Protein AF-A0A366EFN8-F1 (afdb_monomer_lite)

Structure (mmCIF, N/CA/C/O backbone):
data_AF-A0A366EFN8-F1
#
_entry.id   AF-A0A366EFN8-F1
#
loop_
_atom_site.group_PDB
_atom_site.id
_atom_site.type_symbol
_atom_site.label_atom_id
_atom_site.label_alt_id
_atom_site.label_comp_id
_atom_site.label_asym_id
_atom_site.label_entity_id
_atom_site.label_seq_id
_atom_site.pdbx_PDB_ins_code
_atom_site.Cartn_x
_atom_site.Cartn_y
_atom_site.Cartn_z
_atom_site.occupancy
_atom_site.B_iso_or_equiv
_atom_site.auth_seq_id
_atom_site.auth_comp_id
_atom_site.auth_asym_id
_atom_site.auth_atom_id
_atom_site.pdbx_PDB_model_num
ATOM 1 N N . MET A 1 1 ? -1.906 -10.659 12.992 1.00 88.31 1 MET A N 1
ATOM 2 C CA . MET A 1 1 ? -1.347 -10.359 11.653 1.00 88.31 1 MET A CA 1
ATOM 3 C C . MET A 1 1 ? 0.123 -10.737 11.680 1.00 88.31 1 MET A C 1
ATOM 5 O O . MET A 1 1 ? 0.666 -10.847 12.771 1.00 88.31 1 MET A O 1
ATOM 9 N N . LYS A 1 2 ? 0.763 -10.986 10.532 1.00 94.44 2 LYS A N 1
ATOM 10 C CA . LYS A 1 2 ? 2.218 -11.217 10.518 1.00 94.44 2 LYS A CA 1
ATOM 11 C C . LYS A 1 2 ? 2.972 -9.902 10.760 1.00 94.44 2 LYS A C 1
ATOM 13 O O . LYS A 1 2 ? 2.414 -8.826 10.528 1.00 94.44 2 LYS A O 1
ATOM 18 N N . LYS A 1 3 ? 4.244 -9.987 11.146 1.00 95.81 3 LYS A N 1
ATOM 19 C CA . LYS A 1 3 ? 5.155 -8.842 11.127 1.00 95.81 3 LYS A CA 1
ATOM 20 C C . LYS A 1 3 ? 5.642 -8.585 9.704 1.00 95.81 3 LYS A C 1
ATOM 22 O O . LYS A 1 3 ? 5.979 -9.523 8.983 1.00 95.81 3 LYS A O 1
ATOM 27 N N . THR A 1 4 ? 5.676 -7.324 9.286 1.00 96.25 4 THR A N 1
ATOM 28 C CA . THR A 1 4 ? 6.091 -6.950 7.926 1.00 96.25 4 THR A CA 1
ATOM 29 C C . THR A 1 4 ? 7.503 -7.429 7.608 1.00 96.25 4 THR A C 1
ATOM 31 O O . THR A 1 4 ? 7.725 -7.943 6.514 1.00 96.25 4 THR A O 1
ATOM 34 N N . ASP A 1 5 ? 8.434 -7.325 8.557 1.00 95.19 5 ASP A N 1
ATOM 35 C CA . ASP A 1 5 ? 9.818 -7.769 8.360 1.00 95.19 5 ASP A CA 1
ATOM 36 C C . ASP A 1 5 ? 9.901 -9.270 8.058 1.00 95.19 5 ASP A C 1
ATOM 38 O O . ASP A 1 5 ? 10.636 -9.671 7.154 1.00 95.19 5 ASP A O 1
ATOM 42 N N . ASP A 1 6 ? 9.089 -10.082 8.738 1.00 95.75 6 ASP A N 1
ATOM 43 C CA . ASP A 1 6 ? 9.030 -11.527 8.513 1.00 95.75 6 ASP A CA 1
ATOM 44 C C . ASP A 1 6 ? 8.463 -11.841 7.127 1.00 95.75 6 ASP A C 1
ATOM 46 O O . ASP A 1 6 ? 9.029 -12.649 6.396 1.00 95.75 6 ASP A O 1
ATOM 50 N N . VAL A 1 7 ? 7.393 -11.153 6.709 1.00 95.94 7 VAL A N 1
ATOM 51 C CA . VAL A 1 7 ? 6.821 -11.328 5.362 1.00 95.94 7 VAL A CA 1
ATOM 52 C C . VAL A 1 7 ? 7.810 -10.909 4.275 1.00 95.94 7 VAL A C 1
ATOM 54 O O . VAL A 1 7 ? 7.938 -11.591 3.261 1.00 95.94 7 VAL A O 1
ATOM 57 N N . ILE A 1 8 ? 8.551 -9.817 4.479 1.00 94.25 8 ILE A N 1
ATOM 58 C CA . ILE A 1 8 ? 9.603 -9.389 3.549 1.00 94.25 8 ILE A CA 1
ATOM 59 C C . ILE A 1 8 ? 10.741 -10.418 3.507 1.00 94.25 8 ILE A C 1
ATOM 61 O O . ILE A 1 8 ? 11.272 -10.689 2.428 1.00 94.25 8 ILE A O 1
ATOM 65 N N . ALA A 1 9 ? 11.130 -10.995 4.645 1.00 94.38 9 ALA A N 1
ATOM 66 C CA . ALA A 1 9 ? 12.162 -12.025 4.705 1.00 94.38 9 ALA A CA 1
ATOM 67 C C . ALA A 1 9 ? 11.720 -13.319 4.003 1.00 94.38 9 ALA A C 1
ATOM 69 O O . ALA A 1 9 ? 12.468 -13.839 3.175 1.00 94.38 9 ALA A O 1
ATOM 70 N N . GLU A 1 10 ? 10.495 -13.790 4.264 1.00 94.69 10 GLU A N 1
ATOM 71 C CA . GLU A 1 10 ? 9.867 -14.922 3.568 1.00 94.69 10 GLU A CA 1
ATOM 72 C C . GLU A 1 10 ? 9.846 -14.683 2.051 1.00 94.69 10 GLU A C 1
ATOM 74 O O . GLU A 1 10 ? 10.276 -15.537 1.275 1.00 94.69 10 GLU A O 1
ATOM 79 N N . PHE A 1 11 ? 9.412 -13.493 1.627 1.00 92.75 11 PHE A N 1
ATOM 80 C CA . PHE A 1 11 ? 9.372 -13.098 0.222 1.00 92.75 11 PHE A CA 1
ATOM 81 C C . PHE A 1 11 ? 10.756 -13.145 -0.437 1.00 92.75 11 PHE A C 1
ATOM 83 O O . PHE A 1 11 ? 10.914 -13.729 -1.509 1.00 92.75 11 PHE A O 1
ATOM 90 N N . LYS A 1 12 ? 11.772 -12.563 0.211 1.00 91.06 12 LYS A N 1
ATOM 91 C CA . LYS A 1 12 ? 13.157 -12.565 -0.287 1.00 91.06 12 LYS A CA 1
ATOM 92 C C . LYS A 1 12 ? 13.758 -13.968 -0.336 1.00 91.06 12 LYS A C 1
ATOM 94 O O . LYS A 1 12 ? 14.573 -14.239 -1.206 1.00 91.06 12 LYS A O 1
ATOM 99 N N . ALA A 1 13 ? 13.379 -14.855 0.581 1.00 92.62 13 ALA A N 1
ATOM 100 C CA . ALA A 1 13 ? 13.853 -16.236 0.591 1.00 92.62 13 ALA A CA 1
ATOM 101 C C . ALA A 1 13 ? 13.194 -17.106 -0.496 1.00 92.62 13 ALA A C 1
ATOM 103 O O . ALA A 1 13 ? 13.758 -18.125 -0.890 1.00 92.62 13 ALA A O 1
ATOM 104 N N . ALA A 1 14 ? 12.014 -16.717 -0.988 1.00 91.00 14 ALA A N 1
ATOM 105 C CA . ALA A 1 14 ? 11.249 -17.487 -1.966 1.00 91.00 14 ALA A CA 1
ATOM 106 C C . ALA A 1 14 ? 11.759 -17.357 -3.414 1.00 91.00 14 ALA A C 1
ATOM 108 O O . ALA A 1 14 ? 11.362 -18.146 -4.271 1.00 91.00 14 ALA A O 1
ATOM 109 N N . THR A 1 15 ?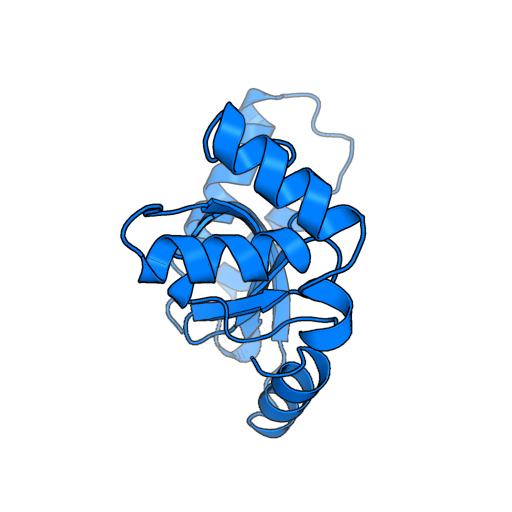 12.613 -16.375 -3.718 1.00 87.00 15 THR A N 1
ATOM 110 C CA . THR A 1 15 ? 13.105 -16.130 -5.081 1.00 87.00 15 THR A CA 1
ATOM 111 C C . THR A 1 15 ? 14.464 -15.433 -5.094 1.00 87.00 15 THR A C 1
ATOM 113 O O . THR A 1 15 ? 14.766 -14.619 -4.229 1.00 87.00 15 THR A O 1
ATOM 116 N N . ASN A 1 16 ? 15.273 -15.729 -6.115 1.00 88.06 16 ASN A N 1
ATOM 117 C CA . ASN A 1 16 ? 16.535 -15.033 -6.399 1.00 88.06 16 ASN A CA 1
ATOM 118 C C . ASN A 1 16 ? 16.383 -13.958 -7.492 1.00 88.06 16 ASN A C 1
ATOM 120 O O . ASN A 1 16 ? 17.379 -13.390 -7.942 1.00 88.06 16 ASN A O 1
ATOM 124 N N . GLU A 1 17 ? 15.162 -13.722 -7.972 1.00 90.44 17 GLU A N 1
ATOM 125 C CA . GLU A 1 17 ? 14.888 -12.737 -9.017 1.00 90.44 17 GLU A CA 1
ATOM 126 C C . GLU A 1 17 ? 15.101 -11.315 -8.509 1.00 90.44 17 GLU A C 1
ATOM 128 O O . GLU A 1 17 ? 14.767 -10.970 -7.372 1.00 90.44 17 GLU A O 1
ATOM 133 N N . LYS A 1 18 ? 15.616 -10.452 -9.384 1.00 92.00 18 LYS A N 1
ATOM 134 C CA . LYS A 1 18 ? 15.745 -9.034 -9.074 1.00 92.00 18 LYS A CA 1
ATOM 135 C C . LYS A 1 18 ? 14.364 -8.400 -9.015 1.00 92.00 18 LYS A C 1
ATOM 137 O O . LYS A 1 18 ? 13.549 -8.547 -9.929 1.00 92.00 18 LYS A O 1
ATOM 142 N N . CYS A 1 19 ? 14.123 -7.654 -7.946 1.00 93.12 19 CYS A N 1
ATOM 143 C CA . CYS A 1 19 ? 12.917 -6.866 -7.778 1.00 93.12 19 CYS A CA 1
ATOM 144 C C . CYS A 1 19 ? 13.246 -5.418 -7.426 1.00 93.12 19 CYS A C 1
ATOM 146 O O . CYS A 1 19 ? 14.277 -5.125 -6.819 1.00 93.12 19 CYS A O 1
ATOM 148 N N . THR A 1 20 ? 12.326 -4.526 -7.765 1.00 92.94 20 THR A N 1
ATOM 149 C CA . THR A 1 20 ? 12.325 -3.136 -7.308 1.00 92.94 20 THR A CA 1
ATOM 150 C C . THR A 1 20 ? 10.921 -2.748 -6.853 1.00 92.94 20 THR A C 1
ATOM 152 O O . THR A 1 20 ? 9.959 -3.489 -7.077 1.00 92.94 20 THR A O 1
ATOM 155 N N . THR A 1 21 ? 10.804 -1.603 -6.194 1.00 93.88 21 THR A N 1
ATOM 156 C CA . THR A 1 21 ? 9.526 -1.019 -5.786 1.00 93.88 21 THR A CA 1
ATOM 157 C C . THR A 1 21 ? 9.240 0.223 -6.607 1.00 93.88 21 THR A C 1
ATOM 159 O O . THR A 1 21 ? 10.107 1.084 -6.718 1.00 93.88 21 THR A O 1
ATOM 162 N N . TYR A 1 22 ? 8.019 0.334 -7.114 1.00 94.06 22 TYR A N 1
ATOM 163 C CA . TYR A 1 22 ? 7.509 1.544 -7.754 1.00 94.06 22 TYR A CA 1
ATOM 164 C C . TYR A 1 22 ? 6.365 2.115 -6.921 1.00 94.06 22 TYR A C 1
ATOM 166 O O . TYR A 1 22 ? 5.541 1.355 -6.410 1.00 94.06 22 TYR A O 1
ATOM 174 N N . ASP A 1 23 ? 6.289 3.434 -6.787 1.00 92.81 23 ASP A N 1
ATOM 175 C CA . ASP A 1 23 ? 5.114 4.075 -6.196 1.00 92.81 23 ASP A CA 1
ATOM 176 C C . ASP A 1 23 ? 3.912 3.906 -7.156 1.00 92.81 23 ASP A C 1
ATOM 178 O O . ASP A 1 23 ? 3.992 4.191 -8.345 1.00 92.81 23 ASP A O 1
ATOM 182 N N . LEU A 1 24 ? 2.797 3.359 -6.684 1.00 92.62 24 LEU A N 1
ATOM 183 C CA . LEU A 1 24 ? 1.560 3.204 -7.457 1.00 92.62 24 LEU A CA 1
ATOM 184 C C . LEU A 1 24 ? 0.606 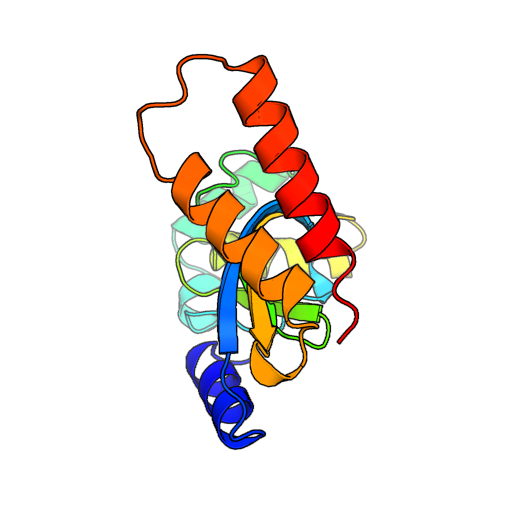4.389 -7.235 1.00 92.62 24 LEU A C 1
ATOM 186 O O . LEU A 1 24 ? -0.380 4.540 -7.962 1.00 92.62 24 LEU A O 1
ATOM 190 N N . GLY A 1 25 ? 0.925 5.235 -6.256 1.00 92.44 25 GLY A N 1
ATOM 191 C CA . GLY A 1 25 ? 0.153 6.365 -5.787 1.00 92.44 25 GLY A CA 1
ATOM 192 C C . GLY A 1 25 ? -0.921 5.976 -4.775 1.00 92.44 25 GLY A C 1
ATOM 193 O O . GLY A 1 25 ? -0.965 4.870 -4.224 1.00 92.44 25 GLY A O 1
ATOM 194 N N . ILE A 1 26 ? -1.835 6.921 -4.547 1.00 94.38 26 ILE A N 1
ATOM 195 C CA . ILE A 1 26 ? -2.992 6.717 -3.680 1.00 94.38 26 ILE A CA 1
ATOM 196 C C . ILE A 1 26 ? -4.057 5.935 -4.442 1.00 94.38 26 ILE A C 1
ATOM 198 O O . ILE A 1 26 ? -4.702 6.471 -5.344 1.00 94.38 26 ILE A O 1
ATOM 202 N N . ILE A 1 27 ? -4.296 4.695 -4.027 1.00 94.81 27 ILE A N 1
ATOM 203 C CA . ILE A 1 27 ? -5.320 3.832 -4.623 1.00 94.81 27 ILE A CA 1
ATOM 204 C C . ILE A 1 27 ? -6.309 3.331 -3.573 1.00 94.81 27 ILE A C 1
ATOM 206 O O . ILE A 1 27 ? -6.039 3.355 -2.369 1.00 94.81 27 ILE A O 1
ATOM 210 N N . GLN A 1 28 ? -7.473 2.875 -4.036 1.00 96.75 28 GLN A N 1
ATOM 211 C CA . GLN A 1 28 ? -8.412 2.134 -3.200 1.00 96.75 28 GLN A CA 1
ATOM 212 C C . GLN A 1 28 ? -7.927 0.692 -3.042 1.00 96.75 28 GLN A C 1
ATOM 214 O O . GLN A 1 28 ? -7.603 0.029 -4.026 1.00 96.75 28 GLN A O 1
ATOM 219 N N . ILE A 1 29 ? -7.898 0.203 -1.806 1.00 96.50 29 ILE A N 1
ATOM 220 C CA . ILE A 1 29 ? -7.549 -1.181 -1.486 1.00 96.50 29 ILE A CA 1
ATOM 221 C C . ILE A 1 29 ? -8.624 -1.820 -0.617 1.00 96.50 29 ILE A C 1
ATOM 223 O O . ILE A 1 29 ? -9.296 -1.143 0.165 1.00 96.50 29 ILE A O 1
ATOM 227 N N . ASP A 1 30 ? -8.754 -3.139 -0.747 1.00 97.56 30 ASP A N 1
ATOM 228 C CA . ASP A 1 30 ? -9.527 -3.950 0.187 1.00 97.56 30 ASP A CA 1
ATOM 229 C C . ASP A 1 30 ? -8.699 -4.174 1.469 1.00 97.56 30 ASP A C 1
ATOM 231 O O . ASP A 1 30 ? -7.600 -4.736 1.373 1.00 97.56 30 ASP A O 1
ATOM 235 N N . PRO A 1 31 ? -9.186 -3.765 2.660 1.00 97.81 31 PRO A N 1
ATOM 236 C CA . PRO A 1 31 ? -8.484 -3.984 3.923 1.00 97.81 31 PRO A CA 1
ATOM 237 C C . PRO A 1 31 ? -8.136 -5.450 4.209 1.00 97.81 31 PRO A C 1
ATOM 239 O O . PRO A 1 31 ? -7.170 -5.719 4.926 1.00 97.81 31 PRO A O 1
ATOM 242 N N . GLU A 1 32 ? -8.873 -6.419 3.654 1.00 97.19 32 GLU A N 1
ATOM 243 C CA . GLU A 1 32 ? -8.581 -7.840 3.872 1.00 97.19 32 GLU A CA 1
ATOM 244 C C . GLU A 1 32 ? -7.231 -8.258 3.291 1.00 97.19 32 GLU A C 1
ATOM 246 O O . GLU A 1 32 ? -6.546 -9.083 3.906 1.00 97.19 32 GLU A O 1
ATOM 251 N N . ARG A 1 33 ? -6.809 -7.622 2.189 1.00 97.56 33 ARG A N 1
ATOM 252 C CA . ARG A 1 33 ? -5.518 -7.867 1.526 1.00 97.56 33 ARG A CA 1
ATOM 253 C C . ARG A 1 33 ? -4.319 -7.453 2.375 1.00 97.56 33 ARG A C 1
ATOM 255 O O . ARG A 1 33 ? -3.196 -7.814 2.041 1.00 97.56 33 ARG A O 1
ATOM 262 N N . ILE A 1 34 ? -4.518 -6.703 3.461 1.00 97.94 34 ILE A N 1
ATOM 263 C CA . ILE A 1 34 ? -3.434 -6.342 4.376 1.00 97.94 34 ILE A CA 1
ATOM 264 C C . ILE A 1 34 ? -3.110 -7.545 5.265 1.00 97.94 34 ILE A C 1
ATOM 266 O O . ILE A 1 34 ? -3.890 -7.907 6.146 1.00 97.94 34 ILE A O 1
ATOM 270 N N . ILE A 1 35 ? -1.954 -8.170 5.059 1.00 97.31 35 ILE A N 1
ATOM 271 C CA . ILE A 1 35 ? -1.543 -9.397 5.757 1.00 97.31 35 ILE A CA 1
ATOM 272 C C . ILE A 1 35 ? -0.555 -9.150 6.903 1.00 97.31 35 ILE A C 1
ATOM 274 O O . ILE A 1 35 ? -0.438 -9.995 7.797 1.00 97.31 35 ILE A O 1
ATOM 278 N N . ALA A 1 36 ? 0.125 -8.000 6.905 1.00 97.44 36 ALA A N 1
ATOM 279 C CA . ALA A 1 36 ? 1.181 -7.708 7.869 1.00 97.44 36 ALA A CA 1
ATOM 280 C C . ALA A 1 36 ? 1.226 -6.251 8.347 1.00 97.44 36 ALA A C 1
ATOM 282 O O . ALA A 1 36 ? 0.861 -5.328 7.613 1.00 97.44 36 ALA A O 1
ATOM 283 N N . LEU A 1 37 ? 1.680 -6.083 9.592 1.00 97.25 37 LEU A N 1
ATOM 284 C CA . LEU A 1 37 ? 1.892 -4.806 10.276 1.00 97.25 37 LEU A CA 1
ATOM 285 C C . LEU A 1 37 ? 3.376 -4.630 10.606 1.00 97.25 37 LEU A C 1
ATOM 287 O O . LEU A 1 37 ? 4.083 -5.607 10.852 1.00 97.25 37 LEU A O 1
ATOM 291 N N . SER A 1 38 ? 3.852 -3.386 10.649 1.00 95.12 38 SER A N 1
ATOM 292 C CA . SER A 1 38 ? 5.223 -3.090 11.086 1.00 95.12 38 SER A CA 1
ATOM 293 C C . SER A 1 38 ? 5.355 -3.005 12.612 1.00 95.12 38 SER A C 1
ATOM 295 O O . SER A 1 38 ? 6.470 -2.978 13.122 1.00 95.12 38 SER A O 1
ATOM 297 N N . LEU A 1 39 ? 4.234 -2.903 13.331 1.00 93.69 39 LEU A N 1
ATOM 298 C CA . LEU A 1 39 ? 4.155 -2.950 14.792 1.00 93.69 39 LEU A CA 1
ATOM 299 C C . LEU A 1 39 ? 3.353 -4.180 15.219 1.00 93.69 39 LEU A C 1
ATOM 301 O O . LEU A 1 39 ? 2.488 -4.639 14.468 1.00 93.69 39 LEU A O 1
ATOM 305 N N . GLU A 1 40 ? 3.616 -4.684 16.423 1.00 92.25 40 GLU A N 1
ATOM 306 C CA . GLU A 1 40 ? 2.828 -5.775 16.994 1.00 92.25 40 GLU A CA 1
ATOM 307 C C . GLU A 1 40 ? 1.406 -5.285 17.314 1.00 92.25 40 GLU A C 1
ATOM 309 O O . GLU A 1 40 ? 1.189 -4.113 17.630 1.00 92.25 40 GLU A O 1
ATOM 314 N N . GLU A 1 41 ? 0.406 -6.170 17.246 1.00 91.81 41 GLU A N 1
ATOM 315 C CA . GLU A 1 41 ? -0.990 -5.785 17.525 1.00 91.81 41 GLU A CA 1
ATOM 316 C C . GLU A 1 41 ? -1.176 -5.257 18.954 1.00 91.81 41 GLU A C 1
ATOM 318 O O . GLU A 1 41 ? -1.975 -4.348 19.180 1.00 91.81 41 GLU A O 1
ATOM 323 N N . GLU A 1 42 ? -0.404 -5.786 19.902 1.00 91.06 42 GLU A N 1
ATOM 324 C CA . GLU A 1 42 ? -0.399 -5.374 21.308 1.00 91.06 42 GLU A CA 1
ATOM 325 C C . GLU A 1 42 ? 0.041 -3.911 21.479 1.00 91.06 42 GLU A C 1
ATOM 327 O O . GLU A 1 42 ? -0.528 -3.187 22.296 1.00 91.06 42 GLU A O 1
ATOM 332 N N . ASP A 1 43 ? 0.971 -3.438 20.642 1.00 91.19 43 ASP A N 1
ATOM 333 C CA . ASP A 1 43 ? 1.436 -2.045 20.634 1.00 91.19 43 ASP A CA 1
ATOM 334 C C . ASP A 1 43 ? 0.412 -1.083 20.007 1.00 91.19 43 ASP A C 1
ATOM 336 O O . ASP A 1 43 ? 0.542 0.141 20.098 1.00 91.19 43 ASP A O 1
ATOM 340 N N . ILE A 1 44 ? -0.600 -1.628 19.329 1.00 92.69 44 ILE A N 1
ATOM 341 C CA . ILE A 1 44 ? -1.588 -0.871 18.565 1.00 92.69 44 ILE A CA 1
ATOM 342 C C . ILE A 1 44 ? -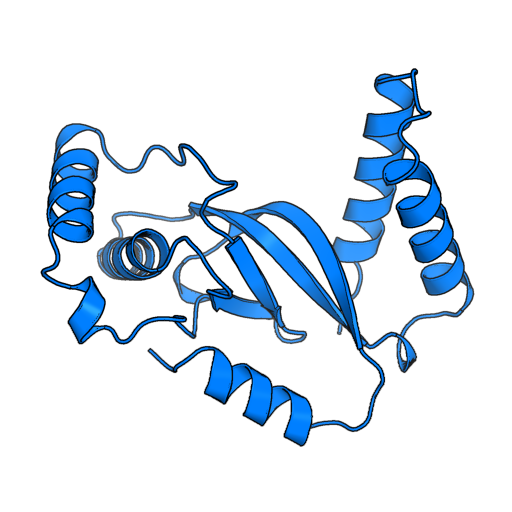2.927 -0.822 19.298 1.00 92.69 44 ILE A C 1
ATOM 344 O O . ILE A 1 44 ? -3.506 0.254 19.407 1.00 92.69 44 ILE A O 1
ATOM 348 N N . ASN A 1 45 ? -3.457 -1.961 19.752 1.00 84.44 45 ASN A N 1
ATOM 349 C CA . ASN A 1 45 ? -4.893 -2.124 20.018 1.00 84.44 45 ASN A CA 1
ATOM 350 C C . ASN A 1 45 ? -5.457 -1.131 21.056 1.00 84.44 45 ASN A C 1
ATOM 352 O O . ASN A 1 45 ? -6.594 -0.664 20.912 1.00 84.44 45 ASN A O 1
ATOM 356 N N . ASP A 1 46 ? -4.633 -0.741 22.031 1.00 85.12 46 ASP A N 1
ATOM 357 C CA . ASP A 1 46 ? -5.048 0.078 23.173 1.00 85.12 46 ASP A CA 1
ATOM 358 C C . ASP A 1 46 ? -4.201 1.333 23.401 1.00 85.12 46 ASP A C 1
ATOM 360 O O . ASP A 1 46 ? -4.366 2.014 24.423 1.00 85.12 46 ASP A O 1
ATOM 364 N N . ASP A 1 47 ? -3.324 1.691 22.463 1.00 94.62 47 ASP A N 1
ATOM 365 C CA . ASP A 1 47 ? -2.543 2.915 22.594 1.00 94.62 47 ASP A CA 1
ATOM 366 C C . ASP A 1 47 ? -3.419 4.174 22.420 1.00 94.62 47 ASP A C 1
ATOM 368 O O . ASP A 1 47 ? -4.574 4.150 21.975 1.00 94.62 47 ASP A O 1
ATOM 372 N N . ARG A 1 48 ? -2.861 5.333 22.786 1.00 95.56 48 ARG A N 1
ATOM 373 C CA . ARG A 1 48 ? -3.572 6.615 22.676 1.00 95.56 48 ARG A CA 1
ATOM 374 C C . ARG A 1 48 ? -4.013 6.911 21.237 1.00 95.56 48 ARG A C 1
ATOM 376 O O . ARG A 1 48 ? -5.076 7.497 21.045 1.00 95.56 48 ARG A O 1
ATOM 383 N N . LYS A 1 49 ? -3.206 6.550 20.233 1.00 94.44 49 LYS A N 1
ATOM 384 C CA . LYS A 1 49 ? -3.504 6.842 18.824 1.00 94.44 49 LYS A CA 1
ATOM 385 C C . LYS A 1 49 ? -4.687 6.012 18.331 1.00 94.44 49 LYS A C 1
ATOM 387 O O . LYS A 1 49 ? -5.530 6.556 17.623 1.00 94.44 49 LYS A O 1
ATOM 392 N N . MET A 1 50 ? -4.782 4.746 18.734 1.00 96.38 50 MET A N 1
ATOM 393 C CA . MET A 1 50 ? -5.902 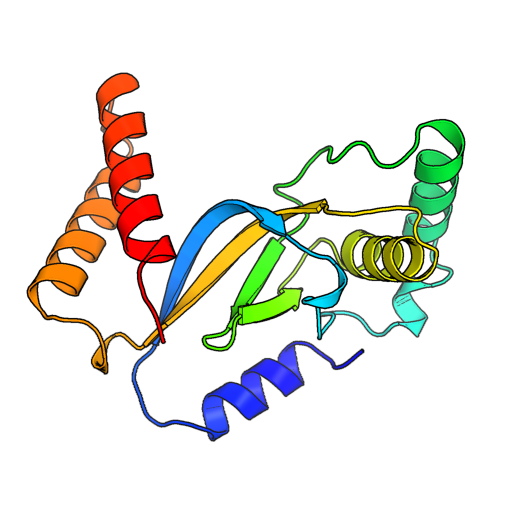3.871 18.404 1.00 96.38 50 MET A CA 1
ATOM 394 C C . MET A 1 50 ? -7.197 4.364 19.026 1.00 96.38 50 MET A C 1
ATOM 396 O O . MET A 1 50 ? -8.210 4.400 18.338 1.00 96.38 50 MET A O 1
ATOM 400 N N . ARG A 1 51 ? -7.175 4.787 20.296 1.00 96.44 51 ARG A N 1
ATOM 401 C CA . ARG A 1 51 ? -8.373 5.333 20.958 1.00 96.44 51 ARG A CA 1
ATOM 402 C C . ARG A 1 51 ? -8.904 6.559 20.222 1.00 96.44 51 ARG A C 1
ATOM 404 O O . ARG A 1 51 ? -10.059 6.560 19.822 1.00 96.44 51 ARG A O 1
ATOM 411 N N . ILE A 1 52 ? -8.028 7.522 19.926 1.00 96.25 52 ILE A N 1
ATOM 412 C CA . ILE A 1 52 ? -8.390 8.722 19.155 1.00 96.25 52 ILE A CA 1
ATOM 413 C C . ILE A 1 52 ? -8.923 8.346 17.765 1.00 96.25 52 ILE A C 1
ATOM 415 O O . ILE A 1 52 ? -9.864 8.961 17.271 1.00 96.25 52 ILE A O 1
ATOM 419 N N . LEU A 1 53 ? -8.319 7.355 17.103 1.00 96.06 53 LEU A N 1
ATOM 420 C CA . LEU A 1 53 ? -8.780 6.909 15.791 1.00 96.06 53 LEU A CA 1
ATOM 421 C C . LEU A 1 53 ? -10.166 6.251 15.868 1.00 96.06 53 LEU A C 1
ATOM 423 O O . LEU A 1 53 ? -11.017 6.570 15.044 1.00 96.06 53 LEU A O 1
ATOM 427 N N . LYS A 1 54 ? -10.397 5.369 16.849 1.00 96.88 54 LYS A N 1
ATOM 428 C CA . LYS A 1 54 ? -11.694 4.721 17.097 1.00 96.88 54 LYS A CA 1
ATOM 429 C C . LYS A 1 54 ? -12.775 5.772 17.375 1.00 96.88 54 LYS A C 1
ATOM 431 O O . LYS A 1 54 ? -13.795 5.742 16.699 1.00 96.88 54 LYS A O 1
ATOM 436 N N . GLU A 1 55 ? -12.507 6.734 18.262 1.00 96.81 55 GLU A N 1
ATOM 437 C CA . GLU A 1 55 ? -13.415 7.853 18.575 1.00 96.81 55 GLU A CA 1
ATOM 438 C C . GLU A 1 55 ? -13.780 8.653 17.317 1.00 96.81 55 GLU A C 1
ATOM 440 O O . GLU A 1 55 ? -14.955 8.855 17.025 1.00 96.81 55 GLU A O 1
ATOM 445 N N . LYS A 1 56 ? -12.787 9.040 16.506 1.00 96.50 56 LYS A N 1
ATOM 446 C CA . LYS A 1 56 ? -13.037 9.775 15.256 1.00 96.50 56 LYS A CA 1
ATOM 447 C C . LYS A 1 56 ? -13.856 8.976 14.248 1.00 96.50 56 LYS A C 1
ATOM 449 O O . LYS A 1 56 ? -14.707 9.543 13.572 1.00 96.50 56 LYS A O 1
ATOM 454 N N . VAL A 1 57 ? -13.577 7.681 14.110 1.00 96.69 57 VAL A N 1
ATOM 455 C CA . VAL A 1 57 ? -14.319 6.817 13.183 1.00 96.69 57 VAL A CA 1
ATOM 456 C C . VAL A 1 57 ? -15.741 6.564 13.681 1.00 96.69 57 VAL A C 1
ATOM 458 O O . VAL A 1 57 ? -16.649 6.442 12.867 1.00 96.69 57 VAL A O 1
ATOM 461 N N . GLU A 1 58 ? -15.959 6.506 14.991 1.00 96.25 58 GLU A N 1
ATOM 462 C CA . GLU A 1 58 ? -17.298 6.414 15.571 1.00 96.25 58 GLU A CA 1
ATOM 463 C C . GLU A 1 58 ? -18.101 7.704 15.354 1.00 96.25 58 GLU A C 1
ATOM 465 O O . GLU A 1 58 ? -19.269 7.638 14.979 1.00 96.25 58 GLU A O 1
ATOM 470 N N . GLU A 1 59 ? -17.467 8.868 15.520 1.00 97.19 59 GLU A N 1
ATOM 471 C CA . GLU A 1 59 ? -18.119 10.174 15.381 1.00 97.19 59 GLU A CA 1
ATOM 472 C C . GLU A 1 59 ? -18.408 10.553 13.917 1.00 97.19 59 GLU A C 1
ATOM 474 O O . GLU A 1 59 ? -19.496 11.039 13.606 1.00 97.19 59 GLU A O 1
ATOM 479 N N . TYR A 1 60 ? -17.457 10.319 13.006 1.00 96.19 60 TYR A N 1
ATOM 480 C CA . TYR A 1 60 ? -17.519 10.817 11.623 1.00 96.19 60 TYR A CA 1
ATOM 481 C C . TYR A 1 60 ? -17.573 9.718 10.556 1.00 96.19 60 TYR A C 1
ATOM 483 O O . TYR A 1 60 ? -17.702 10.012 9.365 1.00 96.19 60 TYR A O 1
ATOM 491 N N . GLY A 1 61 ? -17.454 8.450 10.945 1.00 95.88 61 GLY A N 1
ATOM 492 C CA . GLY A 1 61 ? -17.194 7.364 10.006 1.00 95.88 61 GLY A CA 1
ATOM 493 C C . GLY A 1 61 ? -15.755 7.372 9.475 1.00 95.88 61 GLY A C 1
ATOM 494 O O . GLY A 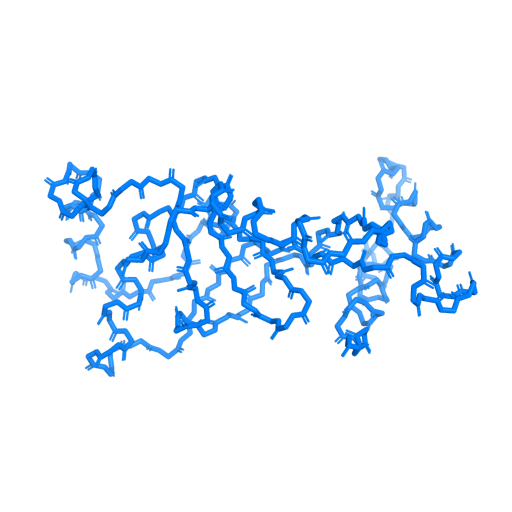1 61 ? -14.891 8.147 9.890 1.00 95.88 61 GLY A O 1
ATOM 495 N N . TRP A 1 62 ? -15.469 6.473 8.533 1.00 96.38 62 TRP A N 1
ATOM 496 C CA . TRP A 1 62 ? -14.155 6.400 7.893 1.00 96.38 62 TRP A CA 1
ATOM 497 C C . TRP A 1 62 ? -14.037 7.406 6.736 1.00 96.38 62 TRP A C 1
ATOM 499 O O . TRP A 1 62 ? -14.672 7.239 5.697 1.00 96.38 62 TRP A O 1
ATOM 509 N N . THR A 1 63 ? -13.178 8.421 6.873 1.00 93.50 63 THR A N 1
ATOM 510 C CA . THR A 1 63 ? -13.113 9.559 5.930 1.00 93.50 63 THR A CA 1
ATOM 511 C C . THR A 1 63 ? -12.027 9.460 4.852 1.00 93.50 63 THR A C 1
ATOM 513 O O . THR A 1 63 ? -11.999 10.275 3.934 1.00 93.50 63 THR A O 1
ATOM 516 N N . ASN A 1 64 ? -11.136 8.460 4.905 1.00 93.75 64 ASN A N 1
ATOM 517 C CA . ASN A 1 64 ? -9.987 8.322 3.988 1.00 93.75 64 ASN A CA 1
ATOM 518 C C . ASN A 1 64 ? -9.029 9.536 3.949 1.00 93.75 64 ASN A C 1
ATOM 520 O O . ASN A 1 64 ? -8.276 9.709 2.988 1.00 93.75 64 ASN A O 1
ATOM 524 N N . GLU A 1 65 ? -9.021 10.364 4.992 1.00 92.31 65 GLU A N 1
ATOM 525 C CA . GLU A 1 65 ? -8.130 11.519 5.090 1.00 92.31 65 GLU A CA 1
ATOM 526 C C . GLU A 1 65 ? -6.662 11.125 5.332 1.00 92.31 65 GLU A C 1
ATOM 528 O O . GLU A 1 65 ? -6.337 10.118 5.973 1.00 92.31 65 GLU A O 1
ATOM 533 N N . GLY A 1 66 ? -5.750 11.955 4.815 1.00 88.75 66 GLY A N 1
ATOM 534 C CA . GLY A 1 66 ? -4.301 11.790 4.962 1.00 88.75 66 GLY A CA 1
ATOM 535 C C . GLY A 1 66 ? -3.740 10.455 4.440 1.00 88.75 66 GLY A C 1
ATOM 536 O O . GLY A 1 66 ? -2.981 9.817 5.183 1.00 88.75 66 GLY A O 1
ATOM 537 N N . PRO A 1 67 ? -4.077 10.008 3.213 1.00 90.50 67 PRO A N 1
ATOM 538 C CA . PRO A 1 67 ? -3.684 8.696 2.679 1.00 90.50 67 PRO A CA 1
ATOM 539 C C . PRO A 1 67 ? -2.162 8.511 2.548 1.00 90.50 67 PRO A C 1
ATOM 541 O O . PRO A 1 67 ? -1.676 7.392 2.658 1.00 90.50 67 PRO A O 1
ATOM 544 N N . PHE A 1 68 ? -1.391 9.596 2.420 1.00 87.25 68 PHE A N 1
ATOM 545 C CA . PHE A 1 68 ? 0.079 9.554 2.408 1.00 87.25 68 PHE A CA 1
ATOM 546 C C . PHE A 1 68 ? 0.689 8.997 3.701 1.00 87.25 68 PHE A C 1
ATOM 548 O O . PHE A 1 68 ? 1.742 8.372 3.675 1.00 87.25 68 PHE A O 1
ATOM 555 N N . GLY A 1 69 ? 0.015 9.178 4.843 1.00 88.94 69 GLY A N 1
ATOM 556 C CA . GLY A 1 69 ? 0.448 8.592 6.114 1.00 88.94 69 GLY A CA 1
ATOM 557 C C . GLY A 1 69 ? 0.004 7.136 6.305 1.00 88.94 69 GLY A C 1
ATOM 558 O O . GLY A 1 69 ? 0.083 6.629 7.428 1.00 88.94 69 GLY A O 1
ATOM 559 N N . PHE A 1 70 ? -0.567 6.516 5.271 1.00 94.69 70 PHE A N 1
ATOM 560 C CA . PHE A 1 70 ? -0.974 5.119 5.239 1.00 94.69 70 PHE A CA 1
ATOM 561 C C . PHE A 1 70 ? -0.250 4.436 4.074 1.00 94.69 70 PHE A C 1
ATOM 563 O O . PHE A 1 70 ? -0.798 4.297 2.984 1.00 94.69 70 PHE A O 1
ATOM 570 N N . ALA A 1 71 ? 1.010 4.073 4.316 1.00 94.88 71 ALA A N 1
ATOM 571 C CA . ALA A 1 71 ? 1.894 3.503 3.308 1.00 94.88 71 ALA A CA 1
ATOM 572 C C . ALA A 1 71 ? 1.856 1.970 3.351 1.00 94.88 71 ALA A C 1
ATOM 574 O O . ALA A 1 71 ? 2.045 1.362 4.409 1.00 94.88 71 ALA A O 1
ATOM 575 N N . LEU A 1 72 ? 1.628 1.355 2.194 1.00 97.38 72 LEU A N 1
ATOM 576 C CA . LEU A 1 72 ? 1.551 -0.091 2.021 1.00 97.38 72 LEU A CA 1
ATOM 577 C C . LEU A 1 72 ? 2.520 -0.551 0.936 1.00 97.38 72 LEU A C 1
ATOM 579 O O . LEU A 1 72 ? 2.657 0.094 -0.095 1.00 97.38 72 LEU A O 1
ATOM 583 N N . LEU A 1 73 ? 3.138 -1.705 1.140 1.00 97.38 73 LEU A N 1
ATOM 584 C CA . LEU A 1 73 ? 3.880 -2.435 0.123 1.00 97.38 73 LEU A CA 1
ATOM 585 C C . LEU A 1 73 ? 2.991 -3.539 -0.440 1.00 97.38 73 LEU A C 1
ATOM 587 O O . LEU A 1 73 ? 2.522 -4.392 0.310 1.00 97.38 73 LEU A O 1
ATOM 591 N N . GLN A 1 74 ? 2.762 -3.521 -1.748 1.00 97.25 74 GLN A N 1
ATOM 592 C CA . GLN A 1 74 ? 2.050 -4.558 -2.479 1.00 97.25 74 GLN A CA 1
ATOM 593 C C . GLN A 1 74 ? 3.037 -5.575 -3.040 1.00 97.25 74 GLN A C 1
ATOM 595 O O . GLN A 1 74 ? 3.860 -5.253 -3.898 1.00 97.25 74 GLN A O 1
ATOM 600 N N . PHE A 1 75 ? 2.913 -6.812 -2.580 1.00 95.38 75 PHE A N 1
ATOM 601 C CA . PHE A 1 75 ? 3.653 -7.948 -3.099 1.00 95.38 75 PHE A CA 1
ATOM 602 C C . PHE A 1 75 ? 3.097 -8.425 -4.448 1.00 95.38 75 PHE A C 1
ATOM 604 O O . PHE A 1 75 ? 1.958 -8.114 -4.810 1.00 95.38 75 PHE A O 1
ATOM 611 N N . PRO A 1 76 ? 3.878 -9.234 -5.181 1.00 92.12 76 PRO A N 1
ATOM 612 C CA . PRO A 1 76 ? 3.490 -9.863 -6.436 1.00 92.12 76 PRO A CA 1
ATOM 613 C C . PRO A 1 76 ? 2.123 -10.521 -6.507 1.00 92.12 76 PRO A C 1
ATOM 615 O O . PRO A 1 76 ? 1.381 -10.323 -7.464 1.00 92.12 76 PRO A O 1
ATOM 618 N N . ASN A 1 77 ? 1.782 -11.274 -5.469 1.00 91.88 77 ASN A N 1
ATOM 619 C CA . ASN A 1 77 ? 0.511 -11.977 -5.345 1.00 91.88 77 ASN A CA 1
ATOM 620 C C . ASN A 1 77 ? -0.667 -11.046 -4.998 1.00 91.88 77 ASN A C 1
ATOM 622 O O . ASN A 1 77 ? -1.800 -11.502 -4.878 1.00 91.88 77 ASN A O 1
ATOM 626 N N . GLY A 1 78 ? -0.408 -9.749 -4.824 1.00 93.75 78 GLY A N 1
ATOM 627 C CA . GLY A 1 78 ? -1.393 -8.753 -4.442 1.00 93.75 78 GLY A CA 1
ATOM 628 C C . GLY A 1 78 ? -1.570 -8.582 -2.933 1.00 93.75 78 GLY A C 1
ATOM 629 O O . GLY A 1 78 ? -2.350 -7.712 -2.535 1.00 93.75 78 GLY A O 1
ATOM 630 N N . ASP A 1 79 ? -0.867 -9.329 -2.093 1.00 96.62 79 ASP A N 1
ATOM 631 C CA . ASP A 1 79 ? -0.913 -9.094 -0.654 1.00 96.62 79 ASP A CA 1
ATOM 632 C C . ASP A 1 79 ? -0.273 -7.750 -0.300 1.00 96.62 79 ASP A C 1
ATOM 634 O O . ASP A 1 79 ? 0.636 -7.267 -0.978 1.00 96.62 79 ASP A O 1
ATOM 638 N N . LEU A 1 80 ? -0.765 -7.129 0.769 1.00 97.81 80 LEU A N 1
ATOM 639 C CA . LEU A 1 80 ? -0.321 -5.822 1.239 1.00 97.81 80 LEU A CA 1
ATOM 640 C C . LEU A 1 80 ? 0.320 -5.949 2.623 1.00 97.81 80 LEU A C 1
ATOM 642 O O . LEU A 1 80 ? -0.217 -6.608 3.514 1.00 97.81 80 LEU A O 1
ATOM 646 N N . ALA A 1 81 ? 1.438 -5.267 2.837 1.00 97.88 81 ALA A N 1
ATOM 647 C CA . ALA A 1 81 ? 2.059 -5.122 4.150 1.00 97.88 81 ALA A CA 1
ATOM 648 C C . ALA A 1 81 ? 2.280 -3.653 4.490 1.00 97.88 81 ALA A C 1
ATOM 650 O O . ALA A 1 81 ? 2.630 -2.849 3.629 1.00 97.88 81 ALA A O 1
ATOM 651 N N . VAL A 1 82 ? 2.105 -3.296 5.758 1.00 97.31 82 VAL A N 1
ATOM 652 C CA . VAL A 1 82 ? 2.437 -1.953 6.239 1.00 97.31 82 VAL A CA 1
ATOM 653 C C . VAL A 1 82 ? 3.951 -1.842 6.374 1.00 97.31 82 VAL A C 1
ATOM 655 O O . VAL A 1 82 ? 4.537 -2.508 7.220 1.00 97.31 82 VAL A O 1
ATOM 658 N N . THR A 1 83 ? 4.597 -1.000 5.573 1.00 89.06 83 THR A N 1
ATOM 659 C CA . THR A 1 83 ? 6.058 -0.784 5.625 1.00 89.06 83 THR A CA 1
ATOM 660 C C . THR A 1 83 ? 6.479 0.408 6.476 1.00 89.06 83 THR A C 1
ATOM 662 O O . THR A 1 83 ? 7.670 0.661 6.634 1.00 89.06 83 THR A O 1
ATOM 665 N N . GLY A 1 84 ? 5.523 1.141 7.049 1.00 80.25 84 GLY A N 1
ATOM 666 C CA . GLY A 1 84 ? 5.796 2.308 7.881 1.00 80.25 84 GLY A CA 1
ATOM 667 C C . GLY A 1 84 ? 4.551 2.838 8.586 1.00 80.25 84 GLY A C 1
ATOM 668 O O . GLY A 1 84 ? 3.785 2.086 9.183 1.00 80.25 84 GLY A O 1
ATOM 669 N N . GLY A 1 85 ? 4.349 4.157 8.556 1.00 85.88 85 GLY A N 1
ATOM 670 C CA . GLY A 1 85 ? 3.156 4.782 9.128 1.00 85.88 85 GLY A CA 1
ATOM 671 C C . GLY A 1 85 ? 1.855 4.136 8.633 1.00 85.88 85 GLY A C 1
ATOM 672 O O . GLY A 1 85 ? 1.757 3.684 7.494 1.00 85.88 85 GLY A O 1
ATOM 673 N N . GLY A 1 86 ? 0.838 4.109 9.498 1.00 93.50 86 GLY A N 1
ATOM 674 C CA . GLY A 1 86 ? -0.484 3.589 9.144 1.00 93.50 86 GLY A CA 1
ATOM 675 C C . GLY A 1 86 ? -0.882 2.275 9.813 1.00 93.50 86 GLY A C 1
ATOM 676 O O . GLY A 1 86 ? -1.994 1.832 9.560 1.00 93.50 86 GLY A O 1
ATOM 677 N N . ASN A 1 87 ? -0.070 1.699 10.708 1.00 96.12 87 ASN A N 1
ATOM 678 C CA . ASN A 1 87 ? -0.419 0.478 11.460 1.00 96.12 87 ASN A CA 1
ATOM 679 C C . ASN A 1 87 ? -1.815 0.526 12.100 1.00 96.12 87 ASN A C 1
ATOM 681 O O . ASN A 1 87 ? -2.624 -0.372 11.893 1.00 96.12 87 ASN A O 1
ATOM 685 N N . HIS A 1 88 ? -2.139 1.614 12.803 1.00 96.38 88 HIS A N 1
ATOM 686 C CA . HIS A 1 88 ? -3.461 1.819 13.404 1.00 96.38 88 HIS A CA 1
ATOM 687 C C . HIS A 1 88 ? -4.596 1.802 12.379 1.00 96.38 88 HIS A C 1
ATOM 689 O O . HIS A 1 88 ? -5.636 1.192 12.606 1.00 96.38 88 HIS A O 1
ATOM 695 N N . ARG A 1 89 ? -4.386 2.452 11.229 1.00 96.31 89 ARG A N 1
ATOM 696 C CA . ARG A 1 89 ? -5.370 2.504 10.140 1.00 96.31 89 ARG A CA 1
ATOM 697 C C . ARG A 1 89 ? -5.526 1.144 9.470 1.00 96.31 89 ARG A C 1
ATOM 699 O O . ARG A 1 89 ? -6.653 0.724 9.228 1.00 96.31 89 ARG A O 1
ATOM 706 N N . ALA A 1 90 ? -4.428 0.436 9.232 1.00 97.06 90 ALA A N 1
ATOM 707 C CA . ALA A 1 90 ? -4.433 -0.926 8.714 1.00 97.06 90 ALA A CA 1
ATOM 708 C C . ALA A 1 90 ? -5.208 -1.881 9.627 1.00 97.06 90 ALA A C 1
ATOM 710 O O . ALA A 1 90 ? -6.136 -2.545 9.173 1.00 97.06 90 ALA A O 1
ATOM 711 N N . TYR A 1 91 ? -4.877 -1.886 10.919 1.00 96.69 91 TYR A N 1
ATOM 712 C CA . TYR A 1 91 ? -5.536 -2.732 11.905 1.00 96.69 91 TYR A CA 1
ATOM 713 C C . TYR A 1 91 ? -7.038 -2.432 11.990 1.00 96.69 91 TYR A C 1
ATOM 715 O O . TYR A 1 91 ? -7.865 -3.314 11.766 1.00 96.69 91 TYR A O 1
ATOM 723 N N . LEU A 1 92 ? -7.407 -1.167 12.231 1.00 97.00 92 LEU A N 1
ATOM 724 C CA . LEU A 1 92 ? -8.810 -0.797 12.416 1.00 97.00 92 LEU A CA 1
ATOM 725 C C . LEU A 1 92 ? -9.644 -1.001 11.145 1.00 97.00 92 LEU A C 1
ATOM 727 O O . LEU A 1 92 ? -10.768 -1.490 11.232 1.00 97.00 92 LEU A O 1
ATOM 731 N N . SER A 1 93 ? -9.117 -0.658 9.966 1.00 97.50 93 SER A N 1
ATOM 732 C CA . SER A 1 93 ? -9.855 -0.848 8.708 1.00 97.50 93 SER A CA 1
ATOM 733 C C . SER A 1 93 ? -10.179 -2.316 8.442 1.00 97.50 93 SER A C 1
ATOM 735 O O . SER A 1 93 ? -11.290 -2.627 8.011 1.00 97.50 93 SER A O 1
ATOM 737 N N . LYS A 1 94 ? -9.254 -3.228 8.761 1.00 96.88 94 LYS A N 1
ATOM 738 C CA . LYS A 1 94 ? -9.481 -4.669 8.640 1.00 96.88 94 LYS A CA 1
ATOM 739 C C . LYS A 1 94 ? -10.554 -5.160 9.614 1.00 96.88 94 LYS A C 1
ATOM 741 O O . LYS A 1 94 ? -11.426 -5.928 9.214 1.00 96.88 94 LYS A O 1
ATOM 746 N N . GLU A 1 95 ? -10.558 -4.671 10.854 1.00 95.94 95 GLU A N 1
ATOM 747 C CA . GLU A 1 95 ? -11.613 -4.995 11.826 1.00 95.94 95 GLU A CA 1
ATOM 748 C C . GLU A 1 95 ? -12.993 -4.470 11.404 1.00 95.94 95 GLU A C 1
ATOM 750 O O . GLU A 1 95 ? -13.990 -5.184 11.512 1.00 95.94 95 GLU A O 1
ATOM 755 N N . LEU A 1 96 ? -13.070 -3.254 10.859 1.00 97.50 96 LEU A N 1
ATOM 756 C CA . LEU A 1 96 ? -14.326 -2.687 10.353 1.00 97.50 96 LEU A CA 1
ATOM 757 C C . LEU A 1 96 ? -14.853 -3.440 9.127 1.00 97.50 96 LEU A C 1
ATOM 759 O O . LEU A 1 96 ? -16.058 -3.669 9.025 1.00 97.50 96 LEU A O 1
ATOM 763 N N . LYS A 1 97 ? -13.963 -3.865 8.224 1.00 97.50 97 LYS A N 1
ATOM 764 C CA . LYS A 1 97 ? -14.307 -4.687 7.055 1.00 97.50 97 LYS A CA 1
ATOM 765 C C . LYS A 1 97 ? -14.907 -6.032 7.468 1.00 97.50 97 LYS A C 1
ATOM 767 O O . LYS A 1 97 ? -15.975 -6.380 6.973 1.00 97.50 97 LYS A O 1
ATOM 772 N N . LYS A 1 98 ? -14.316 -6.727 8.450 1.00 96.38 98 LYS A N 1
ATOM 773 C CA . LYS A 1 98 ? -14.880 -7.971 9.023 1.00 96.38 98 LYS A CA 1
ATOM 774 C C . LYS A 1 98 ? -16.277 -7.776 9.621 1.00 96.38 98 LYS A C 1
ATOM 776 O O . LYS A 1 98 ? -17.087 -8.696 9.611 1.00 96.38 98 LYS A O 1
ATOM 781 N N . GLN A 1 99 ? -16.562 -6.585 10.145 1.00 96.56 99 GLN A N 1
ATOM 782 C CA . GLN A 1 99 ? -17.879 -6.211 10.673 1.00 96.56 99 GLN A CA 1
ATOM 783 C C . GLN A 1 99 ? -18.863 -5.746 9.583 1.00 96.56 99 GLN A C 1
ATOM 785 O O . GLN A 1 99 ? -19.982 -5.359 9.911 1.00 96.56 99 GLN A O 1
ATOM 790 N N . GLY A 1 100 ? -18.456 -5.720 8.308 1.00 96.31 100 GLY A N 1
ATOM 791 C CA . GLY A 1 100 ? -19.267 -5.208 7.200 1.00 96.31 100 GLY A CA 1
ATOM 792 C C . GLY A 1 100 ? -19.466 -3.688 7.214 1.00 96.31 100 GLY A C 1
ATOM 793 O O . GLY A 1 100 ? -20.378 -3.190 6.563 1.00 96.31 100 GLY A O 1
ATOM 794 N N . LYS A 1 101 ? -18.647 -2.939 7.965 1.00 96.38 101 LYS A N 1
ATOM 795 C CA . LYS A 1 101 ? -18.773 -1.477 8.141 1.00 96.38 101 LYS A CA 1
ATOM 796 C C . LYS A 1 101 ? -17.898 -0.659 7.193 1.00 96.38 101 LYS A C 1
ATOM 798 O O . LYS A 1 101 ? -17.978 0.566 7.191 1.00 96.38 101 LYS A O 1
ATOM 803 N N . LEU A 1 102 ? -17.021 -1.314 6.440 1.00 96.75 102 LEU A N 1
ATOM 804 C CA . LEU A 1 102 ? -16.058 -0.658 5.565 1.00 96.75 102 LEU A CA 1
ATOM 805 C C . LEU A 1 102 ? -15.771 -1.548 4.364 1.00 96.75 102 LEU A C 1
ATOM 807 O O . LEU A 1 102 ? -15.448 -2.714 4.545 1.00 96.75 102 LEU A O 1
ATOM 811 N N . GLU A 1 103 ? -15.863 -1.011 3.151 1.00 96.25 103 GLU A N 1
ATOM 812 C CA . GLU A 1 103 ? -15.609 -1.785 1.930 1.00 96.25 103 GLU A CA 1
ATOM 813 C C . GLU A 1 103 ? -14.168 -1.641 1.438 1.00 96.25 103 GLU A C 1
ATOM 815 O O . GLU A 1 103 ? -13.538 -2.638 1.077 1.00 96.25 103 GLU A O 1
ATOM 820 N N . PHE A 1 104 ? -13.649 -0.410 1.456 1.00 97.56 104 PHE A N 1
ATOM 821 C CA . PHE A 1 104 ? -12.330 -0.047 0.946 1.00 97.56 104 PHE A CA 1
ATOM 822 C C . PHE A 1 104 ? -11.685 1.060 1.787 1.00 97.56 104 PHE A C 1
ATOM 824 O O . PHE A 1 104 ? -12.364 1.813 2.488 1.00 97.56 104 PHE A O 1
ATOM 831 N N . VAL A 1 105 ? -10.369 1.215 1.642 1.00 97.38 105 VAL A N 1
ATOM 832 C CA . VAL A 1 105 ? -9.612 2.372 2.149 1.00 97.38 105 VAL A CA 1
ATOM 833 C C . VAL A 1 105 ? -8.701 2.946 1.073 1.00 97.38 105 VAL A C 1
ATOM 835 O O . VAL A 1 105 ? -8.309 2.236 0.152 1.00 97.38 105 VAL A O 1
ATOM 838 N N . LYS A 1 106 ? -8.360 4.232 1.178 1.00 97.56 106 LYS A N 1
ATOM 839 C CA . LYS A 1 106 ? -7.323 4.869 0.360 1.00 97.56 106 LYS A CA 1
ATOM 840 C C . LYS A 1 106 ? -5.984 4.816 1.090 1.00 97.56 106 LYS A C 1
ATOM 842 O O . LYS A 1 106 ? -5.893 5.244 2.241 1.00 97.56 106 LYS A O 1
ATOM 847 N N . ALA A 1 107 ? -4.958 4.325 0.408 1.00 96.69 107 ALA A N 1
ATOM 848 C CA . ALA A 1 107 ? -3.602 4.203 0.933 1.00 96.69 107 ALA A CA 1
ATOM 849 C C . ALA A 1 107 ? -2.589 4.535 -0.163 1.00 96.69 107 ALA A C 1
ATOM 851 O O . ALA A 1 107 ? -2.879 4.328 -1.342 1.00 96.69 107 ALA A O 1
ATOM 852 N N . ASN A 1 108 ? -1.415 5.030 0.230 1.00 95.50 108 ASN A N 1
ATOM 853 C CA . ASN A 1 108 ? -0.287 5.128 -0.687 1.00 95.50 108 ASN A CA 1
ATOM 854 C C . ASN A 1 108 ? 0.347 3.744 -0.847 1.00 95.50 108 ASN A C 1
ATOM 856 O O . ASN A 1 108 ? 0.757 3.143 0.149 1.00 95.50 108 ASN A O 1
ATOM 860 N N . VAL A 1 109 ? 0.397 3.219 -2.068 1.00 95.94 109 VAL A N 1
ATOM 861 C CA . VAL A 1 109 ? 0.826 1.839 -2.320 1.00 95.94 109 VAL A CA 1
ATOM 862 C C . VAL A 1 109 ? 2.117 1.826 -3.120 1.00 95.94 109 VAL A C 1
ATOM 864 O O . VAL A 1 109 ? 2.175 2.374 -4.207 1.00 95.94 109 VAL A O 1
ATOM 867 N N . PHE A 1 110 ? 3.129 1.122 -2.629 1.00 95.44 110 PHE A N 1
ATOM 868 C CA . PHE A 1 110 ? 4.358 0.819 -3.353 1.00 95.44 110 PHE A CA 1
ATOM 869 C C . PHE A 1 110 ? 4.280 -0.612 -3.878 1.00 95.44 110 PHE A C 1
ATOM 871 O O . PHE A 1 110 ? 4.142 -1.550 -3.097 1.00 95.44 110 PHE A O 1
ATOM 878 N N . LYS A 1 111 ? 4.354 -0.813 -5.192 1.00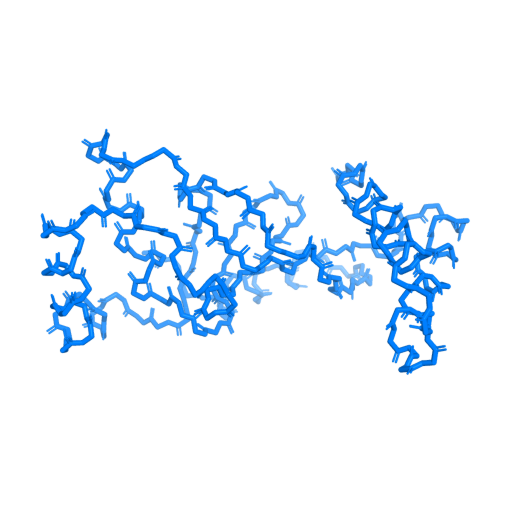 95.69 111 LYS A N 1
ATOM 879 C CA . LYS A 1 111 ? 4.258 -2.134 -5.823 1.00 95.69 111 LYS A CA 1
ATOM 880 C C . LYS A 1 111 ? 5.638 -2.751 -6.017 1.00 95.69 111 LYS A C 1
ATOM 882 O O . LYS A 1 111 ? 6.507 -2.149 -6.642 1.00 95.69 111 LYS A O 1
ATOM 887 N N . VAL A 1 112 ? 5.816 -3.975 -5.527 1.00 95.38 112 VAL A N 1
ATOM 888 C CA . VAL A 1 112 ? 6.992 -4.808 -5.800 1.00 95.38 112 VAL A CA 1
ATOM 889 C C . VAL A 1 112 ? 6.851 -5.430 -7.185 1.00 95.38 112 VAL A C 1
ATOM 891 O O . VAL A 1 112 ? 5.847 -6.076 -7.494 1.00 95.38 112 VAL A O 1
ATOM 894 N N . VAL A 1 113 ? 7.877 -5.262 -8.015 1.00 94.06 113 VAL A N 1
ATOM 895 C CA . VAL A 1 113 ? 7.913 -5.775 -9.385 1.00 94.06 113 VAL A CA 1
ATOM 896 C C . VAL A 1 113 ? 9.196 -6.564 -9.612 1.00 94.06 113 VAL A C 1
ATOM 898 O O . VAL A 1 113 ? 10.290 -6.051 -9.372 1.00 94.06 113 VAL A O 1
ATOM 901 N N . TYR A 1 114 ? 9.066 -7.797 -10.110 1.00 93.44 114 TYR A N 1
ATOM 902 C CA . TYR A 1 114 ? 10.199 -8.587 -10.592 1.00 93.44 114 TYR A CA 1
ATOM 903 C C . TYR A 1 114 ? 10.693 -8.036 -11.926 1.00 93.44 114 TYR A C 1
ATOM 905 O O . TYR A 1 114 ? 10.058 -8.221 -12.964 1.00 93.44 114 TYR A O 1
ATOM 913 N N . THR A 1 115 ? 11.839 -7.363 -11.915 1.00 92.62 115 THR A N 1
ATOM 914 C CA . THR A 1 115 ? 12.392 -6.719 -13.113 1.00 92.62 115 THR A CA 1
ATOM 915 C C . THR A 1 115 ? 12.833 -7.736 -14.156 1.00 92.62 115 THR A C 1
ATOM 917 O O . THR A 1 115 ? 12.763 -7.450 -15.348 1.00 92.62 115 THR A O 1
ATOM 920 N N . ASP A 1 116 ? 13.233 -8.932 -13.719 1.00 91.88 116 ASP A N 1
ATOM 921 C CA . ASP A 1 116 ? 13.664 -10.016 -14.608 1.00 91.88 116 ASP A CA 1
ATOM 922 C C . ASP A 1 116 ? 12.493 -10.628 -15.404 1.00 91.88 116 ASP A C 1
ATOM 924 O O . ASP A 1 116 ? 12.714 -11.221 -16.460 1.00 91.88 116 ASP A O 1
ATOM 928 N N . ARG A 1 117 ? 11.245 -10.444 -14.941 1.00 91.25 117 ARG A N 1
ATOM 929 C CA . ARG A 1 117 ? 10.024 -10.923 -15.617 1.00 91.25 117 ARG A CA 1
ATOM 930 C C . ARG A 1 117 ? 9.441 -9.922 -16.611 1.00 91.25 117 ARG A C 1
ATOM 932 O O . ARG A 1 117 ? 8.544 -10.270 -17.378 1.00 91.25 117 ARG A O 1
ATOM 939 N N . LEU A 1 118 ? 9.910 -8.676 -16.599 1.00 92.12 118 LEU A N 1
ATOM 940 C CA . LEU A 1 118 ? 9.372 -7.646 -17.477 1.00 92.12 118 LEU A CA 1
ATOM 941 C C . LEU A 1 118 ? 9.946 -7.761 -18.894 1.00 92.12 118 LEU A C 1
ATOM 943 O O . LEU A 1 118 ? 11.157 -7.934 -19.063 1.00 92.12 118 LEU A O 1
ATOM 947 N N . PRO A 1 119 ? 9.122 -7.555 -19.938 1.00 94.50 119 PRO A N 1
ATOM 948 C CA . PRO A 1 119 ? 9.639 -7.286 -21.271 1.00 94.50 119 PRO A CA 1
ATOM 949 C C . PRO A 1 119 ? 10.616 -6.104 -21.237 1.00 94.50 119 PRO A C 1
ATOM 951 O O . PRO A 1 119 ? 10.365 -5.094 -20.572 1.00 94.50 119 PRO A O 1
ATOM 954 N N . LYS A 1 120 ? 11.723 -6.207 -21.982 1.00 93.44 120 LYS A N 1
ATOM 955 C CA . LYS A 1 120 ? 12.785 -5.183 -21.989 1.00 93.44 120 LYS A CA 1
ATOM 956 C C . LYS A 1 120 ? 12.255 -3.785 -22.315 1.00 93.44 120 LYS A C 1
ATOM 958 O O . LYS A 1 120 ? 12.687 -2.818 -21.693 1.00 93.44 120 LYS A O 1
ATOM 963 N N . ASP A 1 121 ? 11.309 -3.687 -23.247 1.00 94.94 121 ASP A N 1
ATOM 964 C CA . ASP A 1 121 ? 10.704 -2.411 -23.638 1.00 94.94 121 ASP A CA 1
ATOM 965 C C . ASP A 1 121 ? 9.828 -1.822 -22.527 1.00 94.94 121 ASP A C 1
ATOM 967 O O . ASP A 1 121 ? 9.880 -0.617 -22.286 1.00 94.94 121 ASP A O 1
ATOM 971 N N . THR A 1 122 ? 9.103 -2.665 -21.783 1.00 94.50 122 THR A N 1
ATOM 972 C CA . THR A 1 122 ? 8.324 -2.249 -20.608 1.00 94.50 122 THR A CA 1
ATOM 973 C C . THR A 1 122 ? 9.234 -1.701 -19.515 1.00 94.50 122 THR A C 1
ATOM 975 O O . THR A 1 122 ? 9.001 -0.600 -19.021 1.00 94.50 122 THR A O 1
ATOM 978 N N . LEU A 1 123 ? 10.306 -2.424 -19.170 1.00 94.00 123 LEU A N 1
ATOM 979 C CA . LEU A 1 123 ? 11.271 -1.972 -18.164 1.00 94.00 123 LEU A CA 1
ATOM 980 C C . LEU A 1 123 ? 11.959 -0.668 -18.592 1.00 94.00 123 LEU A C 1
ATOM 982 O O . LEU A 1 123 ? 12.093 0.261 -17.797 1.00 94.00 123 LEU A O 1
ATOM 986 N N . LYS A 1 124 ? 12.356 -0.567 -19.866 1.00 94.94 124 LYS A N 1
ATOM 987 C CA . LYS A 1 124 ? 12.946 0.654 -20.424 1.00 94.94 124 LYS A CA 1
ATOM 988 C C . LYS A 1 124 ? 11.975 1.832 -20.335 1.00 94.94 124 LYS A C 1
ATOM 990 O O . LYS A 1 124 ? 12.396 2.916 -19.938 1.00 94.94 124 LYS A O 1
ATOM 995 N N . ARG A 1 125 ? 10.698 1.630 -20.680 1.00 94.81 125 ARG A N 1
ATOM 996 C CA . ARG A 1 125 ? 9.672 2.676 -20.601 1.00 94.81 125 ARG A CA 1
ATOM 997 C C . ARG A 1 125 ? 9.419 3.114 -19.161 1.00 94.81 125 ARG A C 1
ATOM 999 O O . ARG A 1 125 ? 9.368 4.314 -18.925 1.00 94.81 125 ARG A O 1
ATOM 1006 N N . LEU A 1 126 ? 9.319 2.182 -18.212 1.00 94.25 126 LEU A N 1
ATOM 1007 C CA . LEU A 1 126 ? 9.166 2.511 -16.790 1.00 94.25 126 LEU A CA 1
ATOM 1008 C C . LEU A 1 126 ? 10.331 3.360 -16.280 1.00 94.25 126 LEU A C 1
ATOM 1010 O O . LEU A 1 126 ? 10.100 4.422 -15.721 1.00 94.25 126 LEU A O 1
ATOM 1014 N N . ASN A 1 127 ? 11.574 2.962 -16.557 1.00 92.75 127 ASN A N 1
ATOM 1015 C CA . ASN A 1 127 ? 12.745 3.727 -16.118 1.00 92.75 127 ASN A CA 1
ATOM 1016 C C . ASN A 1 127 ? 12.790 5.141 -16.722 1.00 92.75 127 ASN A C 1
ATOM 1018 O O . ASN A 1 127 ? 13.236 6.077 -16.065 1.00 92.75 127 ASN A O 1
ATOM 1022 N N . GLN A 1 128 ? 12.326 5.310 -17.965 1.00 93.56 128 GLN A N 1
ATOM 1023 C CA . GLN A 1 128 ? 12.180 6.637 -18.568 1.00 93.56 128 GLN A CA 1
ATOM 1024 C C . GLN A 1 128 ? 11.117 7.472 -17.850 1.00 93.56 128 GLN A C 1
ATOM 1026 O O . GLN A 1 128 ? 11.354 8.647 -17.604 1.00 93.56 128 GLN A O 1
ATOM 1031 N N . LEU A 1 129 ? 9.965 6.878 -17.528 1.00 93.25 129 LEU A N 1
ATOM 1032 C CA . LEU A 1 129 ? 8.881 7.569 -16.829 1.00 93.25 129 LEU A CA 1
ATOM 1033 C C . LEU A 1 129 ? 9.310 8.010 -15.425 1.00 93.25 129 LEU A C 1
ATOM 1035 O O . LEU A 1 129 ? 9.133 9.180 -15.111 1.00 93.25 129 LEU A O 1
ATOM 1039 N N . GLU A 1 130 ? 9.936 7.131 -14.633 1.00 91.94 130 GLU A N 1
ATOM 1040 C CA . GLU A 1 130 ? 10.462 7.495 -13.305 1.00 91.94 130 GLU A CA 1
ATOM 1041 C C . GLU A 1 130 ? 11.477 8.638 -13.412 1.00 91.94 130 GLU A C 1
ATOM 1043 O O . GLU A 1 130 ? 11.350 9.641 -12.724 1.00 91.94 130 GLU A O 1
ATOM 1048 N N . SER A 1 131 ? 12.424 8.557 -14.356 1.00 91.12 131 SER A N 1
ATOM 1049 C CA . SER A 1 131 ? 13.425 9.615 -14.539 1.00 91.12 131 SER A CA 1
ATOM 1050 C C . SER A 1 131 ? 12.823 10.972 -14.914 1.00 91.12 131 SER A C 1
ATOM 1052 O O . SER A 1 131 ? 13.432 11.991 -14.598 1.00 91.12 131 SER A O 1
ATOM 1054 N N . ILE A 1 132 ? 11.700 11.000 -15.637 1.00 90.56 132 ILE A N 1
ATOM 1055 C CA . ILE A 1 132 ? 11.025 12.250 -16.005 1.00 90.56 132 ILE A CA 1
ATOM 1056 C C . ILE A 1 132 ? 10.215 12.777 -14.818 1.00 90.56 132 ILE A C 1
ATOM 1058 O O . ILE A 1 132 ? 10.286 13.965 -14.525 1.00 90.56 132 ILE A O 1
ATOM 1062 N N . ILE A 1 133 ? 9.474 11.908 -14.128 1.00 87.94 133 ILE A N 1
ATOM 1063 C CA . ILE A 1 133 ? 8.625 12.285 -12.990 1.00 87.94 133 ILE A CA 1
ATOM 1064 C C . ILE A 1 133 ? 9.471 12.779 -11.809 1.00 87.94 133 ILE A C 1
ATOM 1066 O O . ILE A 1 133 ? 9.105 13.762 -11.174 1.00 87.94 133 ILE A O 1
ATOM 1070 N N . ASP A 1 134 ? 10.620 12.151 -11.562 1.00 85.38 134 ASP A N 1
ATOM 1071 C CA . ASP A 1 134 ? 11.556 12.559 -10.508 1.00 85.38 134 ASP A CA 1
ATOM 1072 C C . ASP A 1 134 ? 12.349 13.819 -10.877 1.00 85.38 134 ASP A C 1
ATOM 1074 O O . ASP A 1 134 ? 12.957 14.456 -10.015 1.00 85.38 134 ASP A O 1
ATOM 1078 N N . SER A 1 135 ? 12.375 14.194 -12.160 1.00 81.12 135 SER A N 1
ATOM 1079 C CA . SER A 1 135 ? 12.970 15.461 -12.564 1.00 81.12 135 SER A CA 1
ATOM 1080 C C . SER A 1 135 ? 12.008 16.590 -12.193 1.00 81.12 135 SER A C 1
ATOM 1082 O O . SER A 1 135 ? 10.945 16.731 -12.793 1.00 81.12 135 SER A O 1
ATOM 1084 N N . GLU A 1 136 ? 12.390 17.440 -11.234 1.00 67.00 136 GLU A N 1
ATOM 1085 C CA . GLU A 1 136 ? 11.640 18.639 -10.791 1.00 67.00 136 GLU A CA 1
ATOM 1086 C C . GLU A 1 136 ? 11.423 19.695 -11.909 1.00 67.00 136 GLU A C 1
ATOM 1088 O O . GLU A 1 136 ? 11.059 20.837 -11.647 1.00 67.00 136 GLU A O 1
ATOM 1093 N N . SER A 1 137 ? 11.682 19.338 -13.169 1.00 71.44 137 SER A N 1
ATOM 1094 C CA . SER A 1 137 ? 11.688 20.200 -14.351 1.00 71.44 137 SER A CA 1
ATOM 1095 C C . SER A 1 137 ? 10.434 20.108 -15.225 1.00 71.44 137 SER A C 1
ATOM 1097 O O . SER A 1 137 ? 10.357 20.802 -16.238 1.00 71.44 137 SER A O 1
ATOM 1099 N N . VAL A 1 138 ? 9.465 19.246 -14.899 1.00 76.62 138 VAL A N 1
ATOM 1100 C CA . VAL A 1 138 ? 8.202 19.186 -15.653 1.00 76.62 138 VAL A CA 1
ATOM 1101 C C . VAL A 1 138 ? 7.275 20.303 -15.170 1.00 76.62 138 VAL A C 1
ATOM 1103 O O . VAL A 1 138 ? 6.515 20.132 -14.225 1.00 76.62 138 VAL A O 1
ATOM 1106 N N . GLU A 1 139 ? 7.362 21.464 -15.818 1.00 78.75 139 GLU A N 1
ATOM 1107 C CA . GLU A 1 139 ? 6.520 22.634 -15.513 1.00 78.75 139 GLU A CA 1
ATOM 1108 C C . GLU A 1 139 ? 5.079 22.493 -16.041 1.00 78.75 139 GLU A C 1
ATOM 1110 O O . GLU A 1 139 ? 4.170 23.171 -15.565 1.00 78.75 139 GLU A O 1
ATOM 1115 N N . ASP A 1 140 ? 4.863 21.611 -17.022 1.00 88.38 140 ASP A N 1
ATOM 1116 C CA . ASP A 1 140 ? 3.553 21.342 -17.617 1.00 88.38 140 ASP A CA 1
ATOM 1117 C C . ASP A 1 140 ? 2.788 20.283 -16.802 1.00 88.38 140 ASP A C 1
ATOM 1119 O O . ASP A 1 140 ? 3.097 19.088 -16.836 1.00 88.38 140 ASP A O 1
ATOM 1123 N N . GLU A 1 141 ? 1.772 20.736 -16.066 1.00 87.94 141 GLU A N 1
ATOM 1124 C CA . GLU A 1 141 ? 0.925 19.893 -15.218 1.00 87.94 141 GLU A CA 1
ATOM 1125 C C . GLU A 1 141 ? 0.092 18.877 -16.023 1.00 87.94 141 GLU A C 1
ATOM 1127 O O . GLU A 1 141 ? -0.137 17.759 -15.555 1.00 87.94 141 GLU A O 1
ATOM 1132 N N . GLU A 1 142 ? -0.351 19.217 -17.238 1.00 90.81 142 GLU A N 1
ATOM 1133 C CA . GLU A 1 142 ? -1.122 18.298 -18.084 1.00 90.81 142 GLU A CA 1
ATOM 1134 C C . GLU A 1 142 ? -0.230 17.151 -18.565 1.00 90.81 142 GLU A C 1
ATOM 1136 O O . GLU A 1 142 ? -0.598 15.977 -18.449 1.00 90.81 142 GLU A O 1
ATOM 1141 N N . LEU A 1 143 ? 0.985 17.484 -19.007 1.00 90.38 143 LEU A N 1
ATOM 1142 C CA . LEU A 1 143 ? 1.993 16.497 -19.376 1.00 90.38 143 LEU A CA 1
ATOM 1143 C C . LEU A 1 143 ? 2.375 15.609 -18.185 1.00 90.38 143 LEU A C 1
ATOM 1145 O O . LEU A 1 143 ? 2.444 14.388 -18.332 1.00 90.38 143 LEU A O 1
ATOM 1149 N N . LEU A 1 144 ? 2.600 16.192 -17.004 1.00 89.25 144 LEU A N 1
ATOM 1150 C CA . LEU A 1 144 ? 2.931 15.428 -15.800 1.00 89.25 144 LEU A CA 1
ATOM 1151 C C . LEU A 1 144 ? 1.821 14.428 -15.448 1.00 89.25 144 LEU A C 1
ATOM 1153 O O . LEU A 1 144 ? 2.101 13.256 -15.185 1.00 89.25 144 LEU A O 1
ATOM 1157 N N . ASN A 1 145 ? 0.562 14.863 -15.499 1.00 90.12 145 ASN A N 1
ATOM 1158 C CA . ASN A 1 145 ? -0.588 14.003 -15.237 1.00 90.12 145 ASN A CA 1
ATOM 1159 C C . ASN A 1 145 ? -0.702 12.855 -16.251 1.00 90.12 145 ASN A C 1
ATOM 1161 O O . ASN A 1 145 ? -0.976 11.717 -15.856 1.00 90.12 145 ASN A O 1
ATOM 1165 N N . ASP A 1 146 ? -0.449 13.111 -17.537 1.00 93.50 146 ASP A N 1
ATOM 1166 C CA . ASP A 1 146 ? -0.439 12.062 -18.561 1.00 93.50 146 ASP A CA 1
ATOM 1167 C C . ASP A 1 146 ? 0.696 11.047 -18.331 1.00 93.50 146 ASP A C 1
ATOM 1169 O O . ASP A 1 146 ? 0.475 9.836 -18.385 1.00 93.50 146 ASP A O 1
ATOM 1173 N N . LEU A 1 147 ? 1.897 11.508 -17.972 1.00 92.81 147 LEU A N 1
ATOM 1174 C CA . LEU A 1 147 ? 3.031 10.632 -17.653 1.00 92.81 147 LEU A CA 1
ATOM 1175 C C . LEU A 1 147 ? 2.761 9.757 -16.420 1.00 92.81 147 LEU A C 1
ATOM 1177 O O . LEU A 1 147 ? 3.022 8.549 -16.452 1.00 92.81 147 LEU A O 1
ATOM 1181 N N . ILE A 1 148 ? 2.199 10.338 -15.354 1.00 91.38 148 ILE A N 1
ATOM 1182 C CA . ILE A 1 148 ? 1.792 9.609 -14.144 1.00 91.38 148 ILE A CA 1
ATOM 1183 C C . ILE A 1 148 ? 0.739 8.554 -14.489 1.00 91.38 148 ILE A C 1
ATOM 1185 O O . ILE A 1 148 ? 0.830 7.418 -14.013 1.00 91.38 148 ILE A O 1
ATOM 1189 N N . LYS A 1 149 ? -0.230 8.897 -15.343 1.00 92.56 149 LYS A N 1
ATOM 1190 C CA . LYS A 1 149 ? -1.265 7.969 -15.803 1.00 92.56 149 LYS A CA 1
ATOM 1191 C C . LYS A 1 149 ? -0.670 6.812 -16.603 1.00 92.56 149 LYS A C 1
ATOM 1193 O O . LYS A 1 149 ? -0.936 5.661 -16.275 1.00 92.56 149 LYS A O 1
ATOM 1198 N N . GLN A 1 150 ? 0.191 7.088 -17.583 1.00 94.19 150 GLN A N 1
ATOM 1199 C CA . GLN A 1 150 ? 0.860 6.043 -18.367 1.00 94.19 150 GLN A CA 1
ATOM 1200 C C . GLN A 1 150 ? 1.659 5.082 -17.478 1.00 94.19 150 GLN A C 1
ATOM 1202 O O . GLN A 1 150 ? 1.602 3.863 -17.651 1.00 94.19 150 GLN A O 1
ATOM 1207 N N . ARG A 1 151 ? 2.392 5.621 -16.501 1.00 94.50 151 ARG A N 1
ATOM 1208 C CA . ARG A 1 151 ? 3.115 4.830 -15.501 1.00 94.50 151 ARG A CA 1
ATOM 1209 C C . ARG A 1 151 ? 2.166 3.955 -14.686 1.00 94.50 151 ARG A C 1
ATOM 1211 O O . ARG A 1 151 ? 2.415 2.758 -14.549 1.00 94.50 151 ARG A O 1
ATOM 1218 N N . HIS A 1 152 ? 1.082 4.532 -14.171 1.00 92.81 152 HIS A N 1
ATOM 1219 C CA . HIS A 1 152 ? 0.075 3.802 -13.407 1.00 92.81 152 HIS A CA 1
ATOM 1220 C C . HIS A 1 152 ? -0.557 2.673 -14.232 1.00 92.81 152 HIS A C 1
ATOM 1222 O O . HIS A 1 152 ? -0.707 1.563 -13.724 1.00 92.81 152 HIS A O 1
ATOM 1228 N N . ASP A 1 153 ? -0.859 2.915 -15.507 1.00 93.44 153 ASP A N 1
ATOM 1229 C CA . ASP A 1 153 ? -1.426 1.912 -16.410 1.00 93.44 153 ASP A CA 1
ATOM 1230 C C . ASP A 1 153 ? -0.453 0.748 -16.636 1.00 93.44 153 ASP A C 1
ATOM 1232 O O . ASP A 1 153 ? -0.854 -0.415 -16.575 1.00 93.44 153 ASP A O 1
ATOM 1236 N N . ILE A 1 154 ? 0.842 1.022 -16.835 1.00 93.88 154 ILE A N 1
ATOM 1237 C CA . ILE A 1 154 ? 1.852 -0.041 -16.946 1.00 93.88 154 ILE A CA 1
ATOM 1238 C C . ILE A 1 154 ? 1.916 -0.842 -15.641 1.00 93.88 154 ILE A C 1
ATOM 1240 O O . ILE A 1 154 ? 1.824 -2.069 -15.665 1.00 93.88 154 ILE A O 1
ATOM 1244 N N . LEU A 1 155 ? 2.045 -0.164 -14.497 1.00 92.62 155 LEU A N 1
ATOM 1245 C CA . LEU A 1 155 ? 2.184 -0.821 -13.196 1.00 92.62 155 LEU A CA 1
ATOM 1246 C C . LEU A 1 155 ? 0.946 -1.639 -12.818 1.00 92.62 155 LEU A C 1
ATOM 1248 O O . LEU A 1 155 ? 1.087 -2.730 -12.263 1.00 92.62 155 LEU A O 1
ATOM 1252 N N . SER A 1 156 ? -0.252 -1.164 -13.150 1.00 88.81 156 SER A N 1
ATOM 1253 C CA . SER A 1 156 ? -1.511 -1.866 -12.886 1.00 88.81 156 SER A CA 1
ATOM 1254 C C . SER A 1 156 ? -1.693 -3.099 -13.771 1.00 88.81 156 SER A C 1
ATOM 1256 O O . SER A 1 156 ? -2.225 -4.102 -13.301 1.00 88.81 156 SER A O 1
ATOM 1258 N N . ASN A 1 157 ? -1.187 -3.069 -15.009 1.00 88.25 157 ASN A N 1
ATOM 1259 C CA . ASN A 1 157 ? -1.291 -4.178 -15.963 1.00 88.25 157 ASN A CA 1
ATOM 1260 C C . ASN A 1 157 ? -0.161 -5.212 -15.866 1.00 88.25 157 ASN A C 1
ATOM 1262 O O . ASN A 1 157 ? -0.243 -6.264 -16.507 1.00 88.25 157 ASN A O 1
ATOM 1266 N N . ILE A 1 158 ? 0.882 -4.958 -15.065 1.00 86.12 158 ILE A N 1
ATOM 1267 C CA . ILE A 1 158 ? 1.868 -5.988 -14.717 1.00 86.12 158 ILE A CA 1
ATOM 1268 C C . ILE A 1 158 ? 1.151 -7.077 -13.910 1.00 86.12 158 ILE A C 1
ATOM 1270 O O . ILE A 1 158 ? 0.953 -6.966 -12.693 1.00 86.12 158 ILE A O 1
ATOM 1274 N N . SER A 1 159 ? 0.733 -8.097 -14.660 1.00 61.78 159 SER A N 1
ATOM 1275 C CA . SER A 1 159 ? 0.251 -9.395 -14.199 1.00 61.78 159 SER A CA 1
ATOM 1276 C C . SER A 1 159 ? 1.479 -10.205 -13.787 1.00 61.78 159 SER A C 1
ATOM 1278 O O . SER A 1 159 ? 2.455 -10.232 -14.540 1.00 61.78 159 SER A O 1
ATOM 1280 N N . GLN A 1 160 ? 1.467 -10.786 -12.587 1.00 56.38 160 GLN A N 1
ATOM 1281 C CA . GLN A 1 160 ? 2.634 -11.461 -12.001 1.00 56.38 160 GLN A CA 1
ATOM 1282 C C . GLN A 1 160 ? 2.562 -12.977 -12.110 1.00 56.38 160 GLN A C 1
ATOM 1284 O O . GLN A 1 160 ? 1.438 -13.511 -11.980 1.00 56.38 160 GLN A O 1
#

pLDDT: mean 92.76, std 6.03, range [56.38, 97.94]

Organism: NCBI:txid189382

Secondary structure (DSSP, 8-state):
-EEHHHHHHHHHHT--S-EEEEEEEEEEE-GGGEEEESS-HHHHHTSHHHHHHHHHHHHH------GGGSEEEEPTTS-EEE-STTHHHHHHHHHHHHTTS-S-EEEEEEEEEEGGGS-HHHHHHHHHHHHHHSSTT---HHHHHHHHHHHHHHHHH---

Radius of gyration: 17.34 Å; chains: 1; bounding box: 36×40×47 Å

Foldseek 3Di:
DAAPVVVVVVVVVVDPFDKDKDWLFKDKDFLVLEDHENDDVVVACDDPVLVVVVVCCVVPNDDLPPQAQAEWEQELVRRIYGPHGCRSVSVVQNVCVVVVNHGIHIHTYIYMDRLVPDDPVLSVLLVVLCVVLPPPPCPDPVVNVVSSVVNSVSRVPPRD

Sequence (160 aa):
MKKTDDVIAEFKAATNEKCTTYDLGIIQIDPERIIALSLEEEDINDDRKMRILKEKVEEYGWTNEGPFGFALLQFPNGDLAVTGGGNHRAYLSKELKKQGKLEFVKANVFKVVYTDRLPKDTLKRLNQLESIIDSESVEDEELLNDLIKQRHDILSNISQ